Protein AF-A0A286FIJ2-F1 (afdb_monomer_lite)

Secondary structure (DSSP, 8-state):
----SEEEETTEEEEHHHHHHHHHHHTT--HHHHHHHTT--HHHHHHHHHHHHHHTT--SHHHHHHHHHHTHHHHHTTT-

InterPro domains:
  IPR000792 Transcription regulator LuxR, C-terminal [PF00196] (13-60)
  IPR000792 Transcription regulator LuxR, C-terminal [PR00038] (14-28)
  IPR000792 Transcription regulator LuxR, C-terminal [PR00038] (28-44)
  IPR000792 Transcription regulator LuxR, C-terminal [PR00038] (44-56)
  IPR000792 Transcription regulator LuxR, C-terminal [SM00421] (11-68)
  IPR016032 Signal transduction response regulator, C-terminal effector [SSF46894] (8-70)
  IPR036388 Winged helix-like DNA-binding domain superfamily [G3DSA:1.10.10.10] (11-74)

Structure (mmCIF, N/CA/C/O backbone):
data_AF-A0A286FIJ2-F1
#
_entry.id   AF-A0A286FIJ2-F1
#
loop_
_atom_site.group_PDB
_atom_site.id
_atom_site.type_symbol
_atom_site.label_atom_id
_atom_site.label_alt_id
_atom_site.label_comp_id
_atom_site.label_asym_id
_atom_site.label_entity_id
_atom_site.label_seq_id
_atom_site.pdbx_PDB_ins_code
_atom_site.Cartn_x
_atom_site.Cartn_y
_atom_site.Cartn_z
_atom_site.occupancy
_atom_site.B_iso_or_equiv
_atom_site.auth_seq_id
_atom_si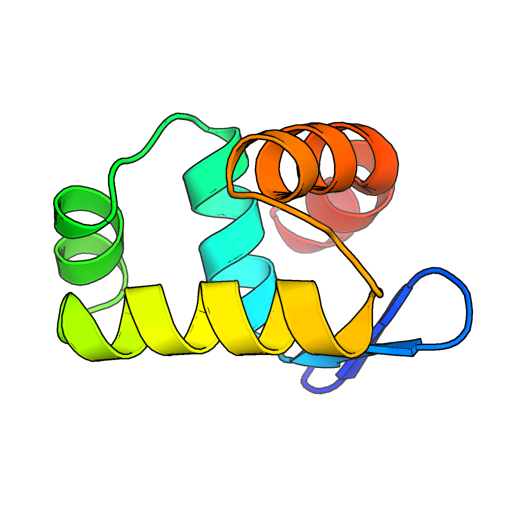te.auth_comp_id
_atom_site.auth_asym_id
_atom_site.auth_atom_id
_atom_site.pdbx_PDB_model_num
ATOM 1 N N . MET A 1 1 ? -7.754 -14.243 -0.753 1.00 81.31 1 MET A N 1
ATOM 2 C CA . MET A 1 1 ? -6.599 -13.534 -1.340 1.00 81.31 1 MET A CA 1
ATOM 3 C C . MET A 1 1 ? -5.341 -14.302 -1.028 1.00 81.31 1 MET A C 1
ATOM 5 O O . MET A 1 1 ? -5.025 -14.481 0.144 1.00 81.31 1 MET A O 1
ATOM 9 N N . PHE A 1 2 ? -4.651 -14.756 -2.065 1.00 87.94 2 PHE A N 1
ATOM 10 C CA . PHE A 1 2 ? -3.397 -15.477 -1.924 1.00 87.94 2 PHE A CA 1
ATOM 11 C C . PHE A 1 2 ? -2.379 -14.869 -2.884 1.00 87.94 2 PHE A C 1
ATOM 13 O O . PHE A 1 2 ? -2.312 -15.239 -4.049 1.00 87.94 2 PHE A O 1
ATO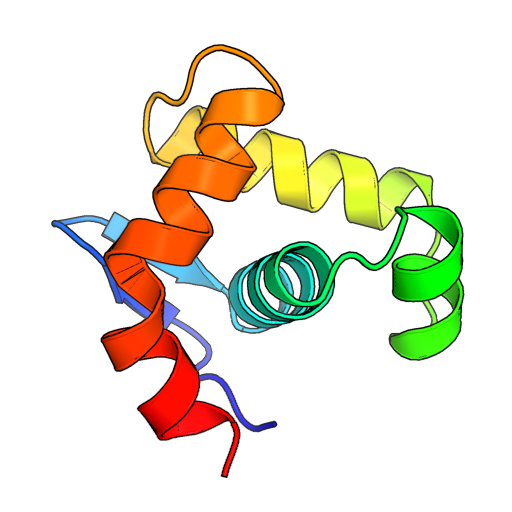M 20 N N . PHE A 1 3 ? -1.617 -13.885 -2.405 1.00 90.19 3 PHE A N 1
ATOM 21 C CA . PHE A 1 3 ? -0.540 -13.288 -3.192 1.00 90.19 3 PHE A CA 1
ATOM 22 C C . PHE A 1 3 ? 0.756 -14.084 -3.016 1.00 90.19 3 PHE A C 1
ATOM 24 O O . PHE A 1 3 ? 1.054 -14.516 -1.898 1.00 90.19 3 PHE A O 1
ATOM 31 N N . PRO A 1 4 ? 1.562 -14.240 -4.079 1.00 91.19 4 PRO A N 1
ATOM 32 C CA . PRO A 1 4 ? 2.869 -14.867 -3.961 1.00 91.19 4 PRO A CA 1
ATOM 33 C C . PRO A 1 4 ? 3.797 -14.021 -3.078 1.00 91.19 4 PRO A C 1
ATOM 35 O O . PRO A 1 4 ? 3.636 -12.806 -2.943 1.00 91.19 4 PRO A O 1
ATOM 38 N N . THR A 1 5 ? 4.803 -14.664 -2.483 1.00 91.88 5 THR A N 1
ATOM 39 C CA . THR A 1 5 ? 5.806 -13.998 -1.631 1.00 91.88 5 THR A CA 1
ATOM 40 C C . THR A 1 5 ? 6.540 -12.878 -2.366 1.00 91.88 5 THR A C 1
ATOM 42 O O . THR A 1 5 ? 6.822 -11.841 -1.764 1.00 91.88 5 THR A O 1
ATOM 45 N N . SER A 1 6 ? 6.777 -13.068 -3.666 1.00 92.69 6 SER A N 1
ATOM 46 C CA . SER A 1 6 ? 7.250 -12.060 -4.612 1.00 92.69 6 SER A CA 1
ATOM 47 C C . SER A 1 6 ? 6.276 -11.973 -5.786 1.00 92.69 6 SER A C 1
ATOM 49 O O . SER A 1 6 ? 6.099 -12.933 -6.535 1.00 92.69 6 SER A O 1
ATOM 51 N N . PHE A 1 7 ? 5.617 -10.828 -5.926 1.00 92.44 7 PHE A N 1
ATOM 52 C CA . PHE A 1 7 ? 4.645 -10.540 -6.973 1.00 92.44 7 PHE A CA 1
ATOM 53 C C . PHE A 1 7 ? 5.265 -9.585 -8.004 1.00 92.44 7 PHE A C 1
ATOM 55 O O . PHE A 1 7 ? 5.368 -8.388 -7.724 1.00 92.44 7 PHE A O 1
ATOM 62 N N . PRO A 1 8 ? 5.729 -10.081 -9.165 1.00 92.50 8 PRO A N 1
ATOM 63 C CA . PRO A 1 8 ? 6.479 -9.278 -10.125 1.00 92.50 8 PRO A CA 1
ATOM 64 C C . PRO A 1 8 ? 5.585 -8.240 -10.812 1.00 92.50 8 PRO A C 1
ATOM 66 O O . PRO A 1 8 ? 4.545 -8.578 -11.372 1.00 92.50 8 PRO A O 1
ATOM 69 N N . ILE A 1 9 ? 6.016 -6.978 -10.802 1.00 92.69 9 ILE A N 1
ATOM 70 C CA . ILE A 1 9 ? 5.326 -5.848 -11.430 1.00 92.69 9 ILE A CA 1
ATOM 71 C C . ILE A 1 9 ? 6.361 -4.929 -12.075 1.00 92.69 9 ILE A C 1
ATOM 73 O O . ILE A 1 9 ? 7.245 -4.423 -11.391 1.00 92.69 9 ILE A O 1
ATOM 77 N N . HIS A 1 10 ? 6.245 -4.698 -13.386 1.00 86.12 10 HIS A N 1
ATOM 78 C CA . HIS A 1 10 ? 7.044 -3.727 -14.155 1.00 86.12 10 HIS A CA 1
ATOM 79 C C . HIS A 1 10 ? 8.552 -3.687 -13.809 1.00 86.12 10 HIS A C 1
ATOM 81 O O . HIS A 1 10 ? 9.104 -2.622 -13.550 1.00 86.12 10 HIS A O 1
ATOM 87 N N . GLY A 1 11 ? 9.224 -4.843 -13.781 1.00 87.12 11 GLY A N 1
ATOM 88 C CA . GLY A 1 11 ? 10.671 -4.922 -13.512 1.00 87.12 11 GLY A CA 1
ATOM 89 C C . GLY A 1 11 ? 11.069 -4.826 -12.032 1.00 87.12 11 GLY A C 1
ATOM 90 O O . GLY A 1 11 ? 12.253 -4.852 -11.713 1.00 87.12 11 GLY A O 1
ATOM 91 N N . SER A 1 12 ? 10.098 -4.759 -11.122 1.00 93.06 12 SER A N 1
ATOM 92 C CA . SER A 1 12 ? 10.281 -4.910 -9.677 1.00 93.06 12 SER A CA 1
ATOM 93 C C . SER A 1 12 ? 9.277 -5.930 -9.123 1.00 93.06 12 SER A C 1
ATOM 95 O O . SER A 1 12 ? 8.699 -6.713 -9.878 1.00 93.06 12 SER A O 1
ATOM 97 N N . TYR A 1 13 ? 9.063 -5.956 -7.808 1.00 94.88 13 TYR A N 1
ATOM 98 C CA . TYR A 1 13 ? 8.098 -6.849 -7.167 1.00 94.88 13 TYR A CA 1
ATOM 99 C C . TYR A 1 13 ? 7.376 -6.182 -5.995 1.00 94.88 13 TYR A C 1
ATOM 101 O O . TYR A 1 13 ? 7.904 -5.271 -5.361 1.00 94.88 13 TYR A O 1
ATOM 109 N N . LEU A 1 14 ? 6.174 -6.656 -5.676 1.00 96.38 14 LEU A N 1
ATOM 110 C CA . LEU A 1 14 ? 5.490 -6.427 -4.403 1.00 96.38 14 LEU A CA 1
ATOM 111 C C . LEU A 1 14 ? 5.644 -7.674 -3.532 1.00 96.38 14 LEU A C 1
ATOM 113 O O . LEU A 1 14 ? 5.638 -8.794 -4.030 1.00 96.38 14 LEU A O 1
ATOM 117 N N . THR A 1 15 ? 5.756 -7.501 -2.222 1.00 96.25 15 THR A N 1
ATOM 118 C CA . THR A 1 15 ? 5.571 -8.625 -1.295 1.00 96.25 15 THR A CA 1
ATOM 119 C C . THR A 1 15 ? 4.088 -8.978 -1.192 1.00 96.25 15 THR A C 1
ATOM 121 O O . THR A 1 15 ? 3.229 -8.137 -1.465 1.00 96.25 15 THR A O 1
ATOM 124 N N . ALA A 1 16 ? 3.768 -10.182 -0.710 1.00 95.12 16 ALA A N 1
ATOM 125 C CA . ALA A 1 16 ? 2.379 -10.597 -0.492 1.00 95.12 16 ALA A CA 1
ATOM 126 C C . ALA A 1 16 ? 1.566 -9.578 0.336 1.00 95.12 16 ALA A C 1
ATOM 128 O O . ALA A 1 16 ? 0.426 -9.264 0.001 1.00 95.12 16 ALA A O 1
ATOM 129 N N . ARG A 1 17 ? 2.172 -9.006 1.38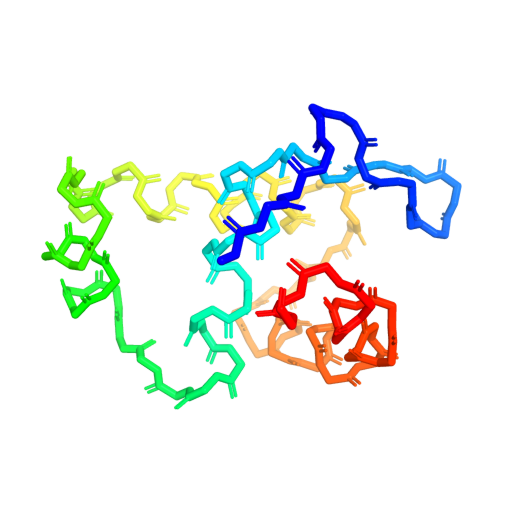9 1.00 95.38 17 ARG A N 1
ATOM 130 C CA . ARG A 1 17 ? 1.521 -8.000 2.248 1.00 95.38 17 ARG A CA 1
ATOM 131 C C . ARG A 1 17 ? 1.384 -6.642 1.577 1.00 95.38 17 ARG A C 1
ATOM 133 O O . ARG A 1 17 ? 0.372 -5.978 1.761 1.00 95.38 17 ARG A O 1
ATOM 140 N N . GLU A 1 18 ? 2.367 -6.223 0.788 1.00 96.56 18 GLU A N 1
ATOM 141 C CA . GLU A 1 18 ? 2.258 -4.986 0.011 1.00 96.56 18 GLU A CA 1
ATOM 142 C C . GLU A 1 18 ? 1.172 -5.094 -1.065 1.00 96.56 18 GLU A C 1
ATOM 144 O O . GLU A 1 18 ? 0.401 -4.152 -1.229 1.00 96.56 18 GLU A O 1
ATOM 149 N N . ALA A 1 19 ? 1.064 -6.241 -1.744 1.00 96.44 19 ALA A N 1
ATOM 150 C CA . ALA A 1 19 ? 0.006 -6.507 -2.716 1.00 96.44 19 ALA A CA 1
ATOM 151 C C . ALA A 1 19 ? -1.385 -6.512 -2.058 1.00 96.44 19 ALA A C 1
ATOM 153 O O . ALA A 1 19 ? -2.307 -5.884 -2.571 1.00 96.44 19 ALA A O 1
ATOM 154 N N . GLU A 1 20 ? -1.518 -7.129 -0.881 1.00 96.38 20 GLU A N 1
ATOM 155 C CA . GLU A 1 20 ? -2.756 -7.117 -0.095 1.00 96.38 20 GLU A CA 1
ATOM 156 C C . GLU A 1 20 ? -3.154 -5.700 0.348 1.00 96.38 20 GLU A C 1
ATOM 158 O O . GLU A 1 20 ? -4.294 -5.284 0.140 1.00 96.38 20 GLU A O 1
ATOM 163 N N . VAL A 1 21 ? -2.214 -4.918 0.892 1.00 96.50 21 VAL A N 1
ATOM 164 C CA . VAL A 1 21 ? -2.450 -3.514 1.274 1.00 96.50 21 VAL A CA 1
ATOM 165 C C . VAL A 1 21 ? -2.860 -2.674 0.066 1.00 96.50 21 VAL A C 1
ATOM 167 O O . VAL A 1 21 ? -3.781 -1.862 0.161 1.00 96.50 21 VAL A O 1
ATOM 170 N N . LEU A 1 22 ? -2.190 -2.862 -1.072 1.00 95.81 22 LEU A N 1
ATOM 171 C CA . LEU A 1 22 ? -2.479 -2.128 -2.298 1.00 95.81 22 LEU A CA 1
ATOM 172 C C . LEU A 1 22 ? -3.860 -2.487 -2.857 1.00 95.81 22 LEU A C 1
ATOM 174 O O . LEU A 1 22 ? -4.608 -1.592 -3.243 1.00 95.81 22 LEU A O 1
ATOM 178 N N . TRP A 1 23 ? -4.220 -3.772 -2.835 1.00 96.31 23 TRP A N 1
ATOM 179 C CA . TRP A 1 23 ? -5.536 -4.241 -3.249 1.00 96.31 23 TRP A CA 1
ATOM 180 C C . TRP A 1 23 ? -6.651 -3.666 -2.376 1.00 96.31 23 TRP A C 1
ATOM 182 O O . TRP A 1 23 ? -7.630 -3.143 -2.899 1.00 96.31 23 TRP A O 1
ATOM 192 N N . LEU A 1 24 ? -6.513 -3.712 -1.049 1.00 95.88 24 LEU A N 1
ATOM 193 C CA . LEU A 1 24 ? -7.524 -3.147 -0.152 1.00 95.88 24 LEU A CA 1
ATOM 194 C C . LEU A 1 24 ? -7.638 -1.625 -0.314 1.00 95.88 24 LEU A C 1
ATOM 196 O O . LEU A 1 24 ? -8.743 -1.086 -0.297 1.00 95.88 24 LEU A O 1
ATOM 200 N N . GLY A 1 25 ? -6.515 -0.940 -0.544 1.00 94.88 25 GLY A N 1
ATOM 201 C CA . GLY A 1 25 ? -6.507 0.484 -0.877 1.00 94.88 25 GLY A CA 1
ATOM 202 C C . GLY A 1 25 ? -7.250 0.793 -2.180 1.00 94.88 25 GLY A C 1
ATOM 203 O O . GLY A 1 25 ? -7.986 1.777 -2.230 1.00 94.88 25 GLY A O 1
ATOM 204 N N . LEU A 1 26 ? -7.113 -0.060 -3.200 1.00 94.62 26 LEU A N 1
ATOM 205 C CA . LEU A 1 26 ? -7.842 0.050 -4.468 1.00 94.62 26 LEU A CA 1
ATOM 206 C C . LEU A 1 26 ? -9.362 -0.072 -4.282 1.00 94.62 26 LEU A C 1
ATOM 208 O O . LEU A 1 26 ? -10.118 0.577 -4.996 1.00 94.62 26 LEU A O 1
ATOM 212 N N . GLN A 1 27 ? -9.809 -0.856 -3.296 1.00 94.00 27 GLN A N 1
ATOM 213 C CA . GLN A 1 27 ? -11.225 -0.964 -2.921 1.00 94.00 27 GLN A CA 1
ATOM 214 C C . GLN A 1 27 ? -11.735 0.247 -2.113 1.00 94.00 27 GLN A C 1
ATOM 216 O O . GLN A 1 27 ? -12.869 0.242 -1.642 1.00 94.00 27 GLN A O 1
ATOM 221 N N . GLY A 1 28 ? -10.904 1.273 -1.910 1.00 94.62 28 GLY A N 1
ATOM 222 C CA . GLY A 1 28 ? -11.267 2.486 -1.179 1.00 94.62 28 GLY A CA 1
ATOM 223 C C . GLY A 1 28 ? -11.126 2.386 0.341 1.00 94.62 28 GLY A C 1
ATOM 224 O O . GLY A 1 28 ? -11.540 3.311 1.037 1.00 94.62 28 GLY A O 1
ATOM 225 N N . LEU A 1 29 ? -10.530 1.315 0.881 1.00 96.38 29 LEU A N 1
ATOM 226 C CA . LEU A 1 29 ? -10.335 1.211 2.328 1.00 96.38 29 LEU A CA 1
ATOM 227 C C . LEU A 1 29 ? -9.266 2.199 2.812 1.00 96.38 29 LEU A C 1
ATOM 229 O O . LEU A 1 29 ? -8.194 2.364 2.220 1.00 96.38 29 LEU A O 1
ATOM 233 N N . THR A 1 30 ? -9.549 2.826 3.950 1.00 95.88 30 THR A N 1
ATOM 234 C CA . THR A 1 30 ? -8.612 3.700 4.663 1.00 95.88 30 THR A CA 1
ATOM 235 C C . THR A 1 30 ? -7.515 2.899 5.366 1.00 95.88 30 THR A C 1
ATOM 237 O O . THR A 1 30 ? -7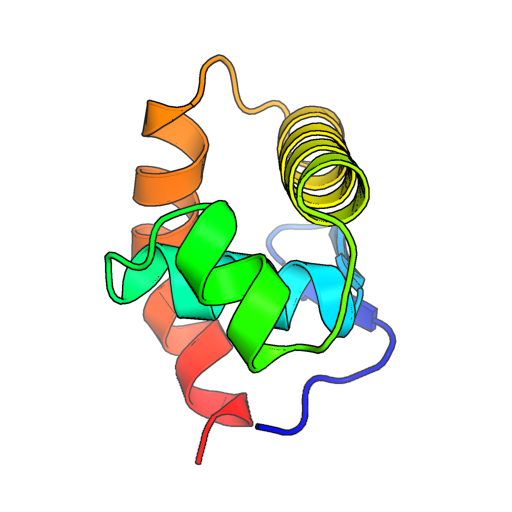.630 1.694 5.572 1.00 95.88 30 THR A O 1
ATOM 240 N N . ILE A 1 31 ? -6.447 3.576 5.805 1.00 96.38 31 ILE A N 1
ATOM 241 C CA . ILE A 1 31 ? -5.370 2.945 6.587 1.00 96.38 31 ILE A CA 1
ATOM 242 C C . ILE A 1 31 ? -5.925 2.212 7.816 1.00 96.38 31 ILE A C 1
ATOM 244 O O . ILE A 1 31 ? -5.490 1.096 8.084 1.00 96.38 31 ILE A O 1
ATOM 248 N N . LEU A 1 32 ? -6.878 2.819 8.531 1.00 97.69 32 LEU A N 1
ATOM 249 C CA . LEU A 1 32 ? -7.486 2.235 9.729 1.00 97.69 32 LEU A CA 1
ATOM 250 C C . LEU A 1 32 ? -8.257 0.956 9.385 1.00 97.69 32 LEU A C 1
ATOM 252 O O . LEU A 1 32 ? -7.965 -0.097 9.942 1.00 97.69 32 LEU A O 1
ATOM 256 N N . GLN A 1 33 ? -9.121 1.004 8.372 1.00 98.06 33 GLN A N 1
ATOM 257 C CA . GLN A 1 33 ? -9.884 -0.168 7.926 1.00 98.06 33 GLN A CA 1
ATOM 258 C C . GLN A 1 33 ? -8.982 -1.298 7.409 1.00 98.06 33 GLN A C 1
ATOM 260 O O . GLN A 1 33 ? -9.233 -2.473 7.670 1.00 98.06 33 GLN A O 1
ATOM 265 N N . ILE A 1 34 ? -7.905 -0.967 6.686 1.00 97.31 34 ILE A N 1
ATOM 266 C CA . ILE A 1 34 ? -6.910 -1.961 6.255 1.00 97.31 34 ILE A CA 1
ATOM 267 C C . ILE A 1 34 ? -6.235 -2.584 7.478 1.00 97.31 34 ILE A C 1
ATOM 269 O O . ILE A 1 34 ? -6.079 -3.801 7.536 1.00 97.31 34 ILE A O 1
ATOM 273 N N . SER A 1 35 ? -5.847 -1.755 8.450 1.00 97.69 35 SER A N 1
ATOM 274 C CA . SER A 1 35 ? -5.156 -2.182 9.668 1.00 97.69 35 SER A CA 1
ATOM 275 C C . SER A 1 35 ? -5.991 -3.173 10.486 1.00 97.69 35 SER A C 1
ATOM 277 O O . SER A 1 35 ? -5.477 -4.213 10.900 1.00 97.69 35 SER A O 1
ATOM 279 N N . GLU A 1 36 ? -7.295 -2.915 10.604 1.00 97.69 36 GLU A N 1
ATOM 280 C CA . GLU A 1 36 ? -8.268 -3.803 11.243 1.00 97.69 36 GLU A CA 1
ATOM 281 C C . GLU A 1 36 ? -8.409 -5.111 10.460 1.00 97.69 36 GLU A C 1
ATOM 283 O O . GLU A 1 36 ? -8.316 -6.196 11.030 1.00 97.69 36 GLU A O 1
ATOM 288 N N . ARG A 1 37 ? -8.556 -5.022 9.132 1.00 96.00 37 ARG A N 1
ATOM 289 C CA . ARG A 1 37 ? -8.822 -6.182 8.275 1.00 96.00 37 ARG A CA 1
ATOM 290 C C . ARG A 1 37 ? -7.668 -7.179 8.208 1.00 96.00 37 ARG A C 1
ATOM 292 O O . ARG A 1 37 ? -7.920 -8.378 8.160 1.00 96.00 37 ARG A O 1
ATOM 299 N N . ILE A 1 38 ? -6.420 -6.706 8.182 1.00 94.31 38 ILE A N 1
ATOM 300 C CA . ILE A 1 38 ? -5.236 -7.583 8.113 1.00 94.31 38 ILE A CA 1
ATOM 301 C C . ILE A 1 38 ? -4.541 -7.767 9.471 1.00 94.31 38 ILE A C 1
ATOM 303 O O . ILE A 1 38 ? -3.457 -8.351 9.533 1.00 94.31 38 ILE A O 1
ATOM 307 N N . VAL A 1 39 ? -5.157 -7.275 10.556 1.00 95.31 39 VAL A N 1
ATOM 308 C CA . VAL A 1 39 ? -4.686 -7.382 11.948 1.00 95.31 39 VAL A CA 1
ATOM 309 C C . VAL A 1 39 ? -3.238 -6.888 12.095 1.00 95.31 39 VAL A C 1
ATOM 311 O O . VAL A 1 39 ? -2.312 -7.596 12.517 1.00 95.31 39 VAL A O 1
ATOM 314 N N . ARG A 1 40 ? -3.009 -5.642 11.671 1.00 96.38 40 ARG A N 1
ATOM 315 C CA . ARG A 1 40 ? -1.711 -4.954 11.739 1.00 96.38 40 ARG A CA 1
ATOM 316 C C . ARG A 1 40 ? -1.888 -3.527 12.219 1.00 96.38 40 ARG A C 1
ATOM 318 O O . ARG A 1 40 ? -2.959 -2.961 12.103 1.00 96.38 40 ARG A O 1
ATOM 325 N N . SER A 1 41 ? -0.822 -2.925 12.742 1.00 97.69 41 SER A N 1
ATOM 326 C CA . SER A 1 41 ? -0.906 -1.535 13.194 1.00 97.69 41 SER A CA 1
ATOM 327 C C . SER A 1 41 ? -1.091 -0.573 12.005 1.00 97.69 41 SER A C 1
ATOM 329 O O . SER A 1 41 ? -0.479 -0.797 10.952 1.00 97.69 41 SER A O 1
ATOM 331 N N . PRO A 1 42 ? -1.833 0.542 12.162 1.00 97.69 42 PRO A N 1
ATOM 332 C CA . PRO A 1 42 ? -1.918 1.601 11.151 1.00 97.69 42 PRO A CA 1
ATOM 333 C C . PRO A 1 42 ? -0.539 2.076 10.669 1.00 97.69 42 PRO A C 1
ATOM 335 O O . PRO A 1 42 ? -0.320 2.272 9.475 1.00 97.69 42 PRO A O 1
ATOM 338 N N . LYS A 1 43 ? 0.433 2.167 11.590 1.00 97.75 43 LYS A N 1
ATOM 339 C CA . LYS A 1 43 ? 1.829 2.525 11.296 1.00 97.75 43 LYS A CA 1
ATOM 340 C C . LYS A 1 43 ? 2.491 1.533 10.336 1.00 97.75 43 LYS A C 1
ATOM 342 O O . LYS A 1 43 ? 3.214 1.936 9.428 1.00 97.75 43 LYS A O 1
ATOM 347 N N . THR A 1 44 ? 2.229 0.239 10.509 1.00 97.44 44 THR A N 1
ATOM 348 C CA . THR A 1 44 ? 2.718 -0.813 9.609 1.00 97.44 44 THR A CA 1
ATOM 349 C C . THR A 1 44 ? 2.119 -0.664 8.210 1.00 97.44 44 THR A C 1
ATOM 351 O O . THR A 1 44 ? 2.849 -0.774 7.228 1.00 97.44 44 THR A O 1
ATOM 354 N N . ILE A 1 45 ? 0.825 -0.344 8.100 1.00 97.38 45 ILE A N 1
ATOM 355 C CA . ILE A 1 45 ? 0.170 -0.105 6.803 1.00 97.38 45 ILE A CA 1
ATOM 356 C C . ILE A 1 45 ? 0.778 1.110 6.095 1.00 97.38 45 ILE A C 1
ATOM 358 O O . ILE A 1 45 ? 1.103 1.031 4.910 1.00 97.38 45 ILE A O 1
ATOM 362 N N . THR A 1 46 ? 0.996 2.216 6.814 1.00 96.56 46 THR A N 1
ATOM 363 C CA . THR A 1 46 ? 1.676 3.404 6.274 1.00 96.56 46 THR A CA 1
ATOM 364 C C . THR A 1 46 ? 3.063 3.055 5.744 1.00 96.56 46 THR A C 1
ATOM 366 O O . THR A 1 46 ? 3.380 3.396 4.605 1.00 96.56 46 THR A O 1
ATOM 369 N N . ARG A 1 47 ? 3.845 2.282 6.507 1.00 97.44 47 ARG A N 1
ATOM 370 C CA . ARG A 1 47 ? 5.174 1.824 6.084 1.00 97.44 47 ARG A CA 1
ATOM 371 C C . ARG A 1 47 ? 5.124 0.946 4.831 1.00 97.44 47 ARG A C 1
ATOM 373 O O . ARG A 1 47 ? 5.957 1.111 3.948 1.00 97.44 47 ARG A O 1
ATOM 380 N N . HIS A 1 48 ? 4.146 0.046 4.703 1.00 96.81 48 HIS A N 1
ATOM 381 C CA . HIS A 1 48 ? 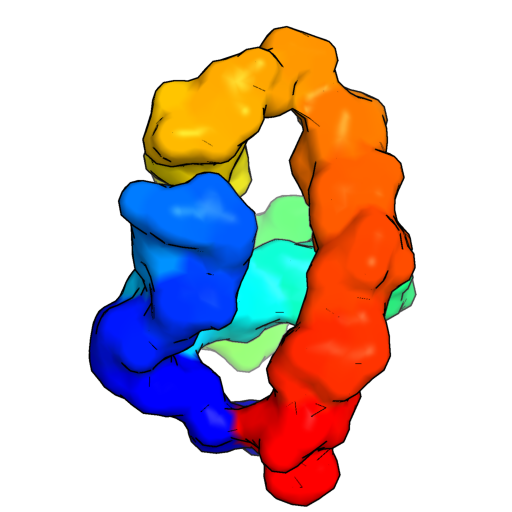3.968 -0.718 3.462 1.00 96.81 48 HIS A CA 1
ATOM 382 C C . HIS A 1 48 ? 3.704 0.205 2.268 1.00 96.81 48 HIS A C 1
ATOM 384 O O . HIS A 1 48 ? 4.340 0.061 1.229 1.00 96.81 48 HIS A O 1
ATOM 390 N N . ARG A 1 49 ? 2.827 1.203 2.421 1.00 95.94 49 ARG A N 1
ATOM 391 C CA . ARG A 1 49 ? 2.544 2.185 1.361 1.00 95.94 49 ARG A CA 1
ATOM 392 C C . ARG A 1 49 ? 3.783 2.998 0.984 1.00 95.94 49 ARG A C 1
ATOM 394 O O . ARG A 1 49 ? 3.998 3.254 -0.196 1.00 95.94 49 ARG A O 1
ATOM 401 N N . GLU A 1 50 ? 4.590 3.405 1.959 1.00 96.50 50 GLU A N 1
ATOM 402 C CA . GLU A 1 50 ? 5.872 4.086 1.733 1.00 96.50 50 GLU A CA 1
ATOM 403 C C . GLU A 1 50 ? 6.856 3.209 0.966 1.00 96.50 50 GLU A C 1
ATOM 405 O O . GLU A 1 50 ? 7.383 3.652 -0.049 1.00 96.50 50 GLU A O 1
ATOM 410 N N . ASN A 1 51 ? 7.034 1.955 1.382 1.00 96.44 51 ASN A N 1
ATOM 411 C CA . ASN A 1 51 ? 7.919 1.012 0.705 1.00 96.44 51 ASN A CA 1
ATOM 412 C C . ASN A 1 51 ? 7.525 0.809 -0.762 1.00 96.44 51 ASN A C 1
ATOM 414 O O . ASN A 1 51 ? 8.393 0.838 -1.632 1.00 96.44 51 ASN A O 1
ATOM 418 N N . ILE A 1 52 ? 6.226 0.650 -1.047 1.00 96.31 52 ILE A N 1
ATOM 419 C CA . ILE A 1 52 ? 5.722 0.536 -2.422 1.00 96.31 52 ILE A CA 1
ATOM 420 C C . ILE A 1 52 ? 6.065 1.806 -3.201 1.00 96.31 52 ILE A C 1
ATOM 422 O O . ILE A 1 52 ? 6.635 1.732 -4.286 1.00 96.31 52 ILE A O 1
ATOM 426 N N . ARG A 1 53 ? 5.767 2.985 -2.645 1.00 95.81 53 ARG A N 1
ATOM 427 C CA . ARG A 1 53 ? 6.058 4.249 -3.327 1.00 95.81 53 ARG A CA 1
ATOM 428 C C . ARG A 1 53 ? 7.540 4.399 -3.644 1.00 95.81 53 ARG A C 1
ATOM 430 O O . ARG A 1 53 ? 7.868 4.704 -4.782 1.00 95.81 53 ARG A O 1
ATOM 437 N N . THR A 1 54 ? 8.418 4.141 -2.681 1.00 95.69 54 THR A N 1
ATOM 438 C CA . THR A 1 54 ? 9.868 4.216 -2.884 1.00 95.69 54 THR A CA 1
ATOM 439 C C . THR A 1 54 ? 10.332 3.215 -3.938 1.00 95.69 54 THR A C 1
ATOM 441 O O . THR A 1 54 ? 11.074 3.586 -4.841 1.00 95.69 54 THR A O 1
ATOM 444 N N . ARG A 1 55 ? 9.851 1.966 -3.881 1.00 95.31 55 ARG A N 1
ATOM 445 C CA . ARG A 1 55 ? 10.253 0.903 -4.814 1.00 95.31 55 ARG A CA 1
ATOM 446 C C . ARG A 1 55 ? 9.844 1.190 -6.259 1.00 95.31 55 ARG A C 1
ATOM 448 O O . ARG A 1 55 ? 10.591 0.863 -7.172 1.00 95.31 55 ARG A O 1
ATOM 455 N N . PHE A 1 56 ? 8.682 1.804 -6.459 1.00 95.19 56 PHE A N 1
ATOM 456 C CA . PHE A 1 56 ? 8.139 2.110 -7.785 1.00 95.19 56 PHE A CA 1
ATOM 457 C C . PHE A 1 56 ? 8.307 3.584 -8.193 1.00 95.19 56 PHE A C 1
ATOM 459 O O . PHE A 1 56 ? 7.702 4.014 -9.172 1.00 95.19 56 PHE A O 1
ATOM 466 N N . GLY A 1 57 ? 9.092 4.376 -7.450 1.00 95.12 57 GLY A N 1
ATOM 467 C CA . GLY A 1 57 ? 9.336 5.792 -7.759 1.00 95.12 57 GLY A CA 1
ATOM 468 C C . GLY A 1 57 ? 8.071 6.665 -7.757 1.00 95.12 57 GLY A C 1
ATOM 469 O O . GLY A 1 57 ? 7.961 7.611 -8.532 1.00 95.12 57 GLY A O 1
ATOM 470 N N . LEU A 1 58 ? 7.079 6.335 -6.925 1.00 95.06 58 LEU A N 1
ATOM 471 C CA . LEU A 1 58 ? 5.779 7.005 -6.900 1.00 95.06 58 LEU A CA 1
ATOM 472 C C . LEU A 1 58 ? 5.798 8.230 -5.975 1.00 95.06 58 LEU A C 1
ATOM 474 O O . LEU A 1 58 ? 5.809 8.117 -4.744 1.00 95.06 58 LEU A O 1
ATOM 478 N N . THR A 1 59 ? 5.704 9.418 -6.566 1.00 92.31 59 THR A N 1
ATOM 479 C CA . THR A 1 59 ? 5.651 10.679 -5.815 1.00 92.31 59 THR A CA 1
ATOM 480 C C . THR A 1 59 ? 4.226 11.007 -5.366 1.00 92.31 59 THR A C 1
ATOM 482 O O . THR A 1 59 ? 3.347 11.294 -6.176 1.00 92.31 59 THR A O 1
ATOM 485 N N . GLY A 1 60 ? 3.998 11.011 -4.052 1.00 86.88 60 GLY A N 1
ATOM 486 C CA . GLY A 1 60 ? 2.712 11.369 -3.444 1.00 86.88 60 GLY A CA 1
ATOM 487 C C . GLY A 1 60 ? 1.716 10.210 -3.307 1.00 86.88 60 GLY A C 1
ATOM 488 O O . GLY A 1 60 ? 1.813 9.169 -3.956 1.00 86.88 60 GLY A O 1
ATOM 489 N N . TYR A 1 61 ? 0.733 10.385 -2.419 1.00 82.38 61 TYR A N 1
ATOM 490 C CA . TYR A 1 61 ? -0.220 9.327 -2.058 1.00 82.38 61 TYR A CA 1
ATOM 491 C C . TYR A 1 61 ? -1.216 8.978 -3.171 1.00 82.38 61 TYR A C 1
ATOM 493 O O . TYR A 1 61 ? -1.607 7.817 -3.281 1.00 82.38 61 TYR A O 1
ATOM 501 N N . HIS A 1 62 ? -1.591 9.945 -4.016 1.00 88.75 62 HIS A N 1
ATOM 502 C CA . HIS A 1 62 ? -2.500 9.717 -5.146 1.00 88.75 62 HIS A CA 1
ATOM 503 C C . HIS A 1 62 ? -1.877 8.794 -6.208 1.00 88.75 62 HIS A C 1
ATOM 505 O O . HIS A 1 62 ? -2.577 7.977 -6.803 1.00 88.75 62 HIS A O 1
ATOM 511 N N . ARG A 1 63 ? -0.549 8.854 -6.407 1.00 93.06 63 ARG A N 1
ATOM 512 C CA . ARG A 1 63 ? 0.159 7.974 -7.351 1.00 93.06 63 ARG A CA 1
ATOM 513 C C . ARG A 1 63 ? 0.070 6.506 -6.962 1.00 93.06 63 ARG A C 1
ATOM 515 O O . ARG A 1 63 ? 0.055 5.665 -7.850 1.00 93.06 63 ARG A O 1
ATOM 522 N N . LEU A 1 64 ? -0.043 6.197 -5.670 1.00 93.00 64 LEU A N 1
ATOM 523 C CA . LEU A 1 64 ? -0.243 4.823 -5.211 1.00 93.00 64 LEU A CA 1
ATOM 524 C C . LEU A 1 64 ? -1.602 4.266 -5.665 1.00 93.00 64 LEU A C 1
ATOM 526 O O . LEU A 1 64 ? -1.670 3.118 -6.086 1.00 93.00 64 LEU A O 1
ATOM 530 N N . GLN A 1 65 ? -2.657 5.087 -5.631 1.00 92.56 65 GLN A N 1
ATOM 531 C CA . GLN A 1 65 ? -3.983 4.702 -6.129 1.00 92.56 65 GLN A CA 1
ATOM 532 C C . GLN A 1 65 ? -3.990 4.519 -7.649 1.00 92.56 65 GLN A C 1
ATOM 534 O O . GLN A 1 65 ? -4.466 3.506 -8.152 1.00 92.56 65 GLN A O 1
ATOM 539 N N . LEU A 1 66 ? -3.389 5.456 -8.389 1.00 94.62 66 LEU A N 1
ATOM 540 C CA . LEU A 1 66 ? -3.253 5.331 -9.844 1.00 94.62 66 LEU A CA 1
ATOM 541 C C . LEU A 1 66 ? -2.432 4.097 -10.241 1.00 94.62 66 LEU A C 1
ATOM 543 O O . LEU A 1 66 ? -2.768 3.409 -11.201 1.00 94.62 66 LEU A O 1
ATOM 547 N N . PHE A 1 67 ? -1.374 3.796 -9.488 1.00 95.62 67 PHE A N 1
ATOM 548 C CA . PHE A 1 67 ? -0.583 2.587 -9.678 1.00 95.62 67 PHE A CA 1
ATOM 549 C C . PHE A 1 67 ? -1.417 1.327 -9.433 1.00 95.62 67 PHE A C 1
ATOM 551 O O . PHE A 1 67 ? -1.413 0.438 -10.277 1.00 95.62 67 PHE A O 1
ATOM 558 N N . ALA A 1 68 ? -2.186 1.280 -8.340 1.00 94.81 68 ALA A N 1
ATOM 559 C CA . ALA A 1 68 ? -3.083 0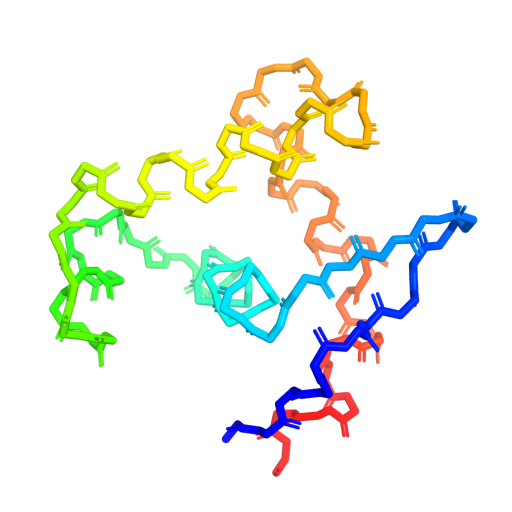.165 -8.044 1.00 94.81 68 ALA A CA 1
ATOM 560 C C . ALA A 1 68 ? -4.130 -0.057 -9.149 1.00 94.81 68 ALA A C 1
ATOM 562 O O . ALA A 1 68 ? -4.372 -1.197 -9.533 1.00 94.81 68 ALA A O 1
ATOM 563 N N . LEU A 1 69 ? -4.706 1.022 -9.697 1.00 95.75 69 LEU A N 1
ATOM 564 C CA . LEU A 1 69 ? -5.632 0.960 -10.833 1.00 95.75 69 LEU A CA 1
ATOM 565 C C . LEU A 1 69 ? -4.957 0.402 -12.088 1.00 95.75 69 LEU A C 1
ATOM 567 O O . LEU A 1 69 ? -5.539 -0.434 -12.773 1.00 95.75 69 LEU A O 1
ATOM 571 N N . LYS A 1 70 ? -3.725 0.840 -12.371 1.00 95.81 70 LYS A N 1
ATOM 572 C CA . LYS A 1 70 ? -2.954 0.381 -13.531 1.00 95.81 70 LYS A CA 1
ATOM 573 C C . LYS A 1 70 ? -2.667 -1.120 -13.474 1.00 95.81 70 LYS A C 1
ATOM 575 O O . LYS A 1 70 ? -2.780 -1.773 -14.502 1.00 95.81 70 LYS A O 1
ATOM 580 N N . ILE A 1 71 ? -2.317 -1.642 -12.297 1.00 95.00 71 ILE A N 1
ATOM 581 C CA . ILE A 1 71 ? -1.964 -3.060 -12.110 1.00 95.00 71 ILE A CA 1
ATOM 582 C C . ILE A 1 71 ? -3.138 -3.926 -11.627 1.00 95.00 71 ILE A C 1
ATOM 584 O O . ILE A 1 71 ? -2.959 -5.053 -11.156 1.00 95.00 71 ILE A O 1
ATOM 588 N N . ARG A 1 72 ? -4.357 -3.377 -11.658 1.00 95.38 72 ARG A N 1
ATOM 589 C CA . ARG A 1 72 ? -5.568 -4.063 -11.204 1.00 95.38 72 ARG A CA 1
ATOM 590 C C . ARG A 1 72 ? -5.760 -5.424 -11.891 1.00 95.38 72 ARG A C 1
ATOM 592 O O . ARG A 1 72 ? -6.022 -6.380 -11.159 1.00 95.38 72 ARG A O 1
ATOM 599 N N . PRO A 1 73 ? -5.604 -5.559 -13.225 1.00 94.38 73 PRO A N 1
ATOM 600 C CA . PRO A 1 73 ? -5.746 -6.855 -13.890 1.00 94.38 73 PRO A CA 1
ATOM 601 C C . PRO A 1 73 ? -4.780 -7.919 -13.355 1.00 94.38 73 PRO A C 1
ATOM 603 O O . PRO A 1 73 ? -5.100 -9.104 -13.334 1.00 94.38 73 PRO A O 1
ATOM 606 N N . GLU A 1 74 ? -3.587 -7.523 -12.920 1.00 93.81 74 GLU A N 1
ATOM 607 C CA . GLU A 1 74 ? -2.590 -8.405 -12.331 1.00 93.81 74 GLU A CA 1
ATOM 608 C C . GLU A 1 74 ? -2.960 -8.797 -10.901 1.00 93.81 74 GLU A C 1
ATOM 610 O O . GLU A 1 74 ? -2.793 -9.961 -10.539 1.00 93.81 74 GLU A O 1
ATOM 615 N N . LEU A 1 75 ? -3.489 -7.864 -10.102 1.00 92.56 75 LEU A N 1
ATOM 616 C CA . LEU A 1 75 ? -3.949 -8.139 -8.737 1.00 92.56 75 LEU A CA 1
ATOM 617 C C . LEU A 1 75 ? -5.146 -9.101 -8.722 1.00 92.56 75 LEU A C 1
ATOM 619 O O . LEU A 1 75 ? -5.163 -10.045 -7.935 1.00 92.56 75 LEU A O 1
ATOM 623 N N . GLU A 1 76 ? -6.117 -8.913 -9.620 1.00 93.62 76 GLU A N 1
ATOM 624 C CA . GLU A 1 76 ? -7.343 -9.726 -9.687 1.00 93.62 76 GLU A CA 1
ATOM 625 C C . GLU A 1 76 ? -7.074 -11.221 -9.925 1.00 93.62 76 GLU A C 1
ATOM 627 O O . GLU A 1 76 ? -7.865 -12.064 -9.499 1.00 93.62 76 GLU A O 1
ATOM 632 N N . LYS A 1 77 ? -5.930 -11.573 -10.525 1.00 91.12 77 LYS A N 1
ATOM 633 C CA . LYS A 1 77 ? -5.507 -12.971 -10.733 1.00 91.12 77 LYS A CA 1
ATOM 634 C C . LYS A 1 77 ? -5.292 -13.743 -9.426 1.00 91.12 77 LYS A C 1
ATOM 636 O O . LYS A 1 77 ? -5.368 -14.965 -9.440 1.00 91.12 77 LYS A O 1
ATOM 641 N N . TRP A 1 78 ? -5.040 -13.043 -8.320 1.00 88.12 78 TRP A N 1
ATOM 642 C CA . TRP A 1 78 ? -4.659 -13.621 -7.019 1.00 88.12 78 TRP A CA 1
ATOM 643 C C . TRP A 1 78 ? -5.689 -13.363 -5.910 1.00 88.12 78 TRP A C 1
ATOM 645 O O . TRP A 1 78 ? -5.511 -13.759 -4.752 1.00 88.12 78 TRP A O 1
ATOM 655 N N . VAL A 1 79 ? -6.762 -12.650 -6.253 1.00 85.75 79 VAL A N 1
ATOM 656 C CA . VAL A 1 79 ? -7.828 -12.279 -5.319 1.00 85.75 79 VAL A CA 1
ATOM 657 C C . VAL A 1 79 ? -8.986 -13.279 -5.333 1.00 85.75 79 VAL A C 1
ATOM 659 O O . VAL A 1 79 ? -9.676 -13.372 -4.316 1.00 85.75 79 VAL A O 1
ATOM 662 N N . LYS A 1 80 ? -9.161 -14.017 -6.439 1.00 66.19 80 LYS A N 1
ATOM 663 C CA . LYS A 1 80 ? -10.161 -15.085 -6.576 1.00 66.19 80 LYS A CA 1
ATOM 664 C C . LYS A 1 80 ? -9.989 -16.193 -5.539 1.00 66.19 80 LYS A C 1
ATOM 666 O O . LYS A 1 80 ? -8.834 -16.464 -5.138 1.00 66.19 80 LYS A O 1
#

Organism: NCBI:txid1597977

pLDDT: mean 93.82, std 4.65, range [66.19, 98.06]

Foldseek 3Di:
DADDCWDDDDNGTAGRVLLLLLLVVLVVDDLVRSCVVVVHDSVVSVVSQVVVCVRVVNDDDVSSNVVSVVCVVSSVVGPD

Radius of gyration: 11.43 Å; chains: 1; bounding box: 22×27×27 Å

Sequence (80 aa):
MFFPTSFPIHGSYLTAREAEVLWLGLQGLTILQISERIVRSPKTITRHRENIRTRFGLTGYHRLQLFALKIRPELEKWVK